Protein AF-A0A9P6XTS4-F1 (afdb_monomer_lite)

Secondary structure (DSSP, 8-state):
-B-S-HHHHHHHHHHHGGG--TT-EEEESSSHHHHTHHHH---PPTTSEEEEEEESS-HHHHHHHHHTT--EEEEEEEEE-SSS-HHHHHHHT-TTEE-

InterPro domains:
  IPR013023 Ketol-acid reductoisomerase [PTHR21371] (1-95)
  IPR013116 Ketol-acid reductoisomerase, N-terminal [PF07991] (1-96)
  IPR013116 Ketol-acid reductoisomerase, N-terminal [PS51850] (1-99)
  IPR036291 NAD(P)-binding domain superfamily [SSF51735] (1-96)

Foldseek 3Di:
DDEDDLLVCLVCQVVVQVVQDAPEEAEDQDCCCVVVCVPSVNDHDPRYWYKYKHFPDDPVVLVVQVVVVAAGEIDMDTPDDNPVCSVVVRVVPQRSYDD

Sequence (99 aa):
MNLLSDAYQKEIWPQMKPLITPGKTLYFSHGFSIVYKDQTNIVPPEGVDVVLVAPKGSGFTVRRLFQEGRGINSSFAVYQDASGKAKERTVALGIGSLL

Organism: NCBI:txid936053

pLDDT: mean 92.98, std 5.54, range [65.12, 97.56]

Structure (mmCIF, N/CA/C/O backbone):
data_AF-A0A9P6XTS4-F1
#
_entry.id   AF-A0A9P6XTS4-F1
#
loop_
_atom_site.group_PDB
_atom_site.id
_atom_site.type_symbol
_atom_site.label_atom_id
_atom_site.label_alt_id
_atom_site.label_comp_id
_atom_site.label_asym_id
_atom_site.label_entity_id
_atom_site.label_seq_id
_atom_site.pdbx_PDB_ins_code
_atom_site.Cartn_x
_atom_site.Cartn_y
_atom_site.Cartn_z
_atom_site.occupancy
_atom_site.B_iso_or_equiv
_atom_site.auth_seq_id
_atom_site.auth_comp_id
_atom_site.auth_asym_id
_atom_site.auth_atom_id
_atom_site.pdbx_PDB_model_num
ATOM 1 N N . MET A 1 1 ? -4.261 6.174 -4.104 1.00 87.94 1 MET A N 1
ATOM 2 C CA . MET A 1 1 ? -2.985 5.443 -3.947 1.00 87.94 1 MET A CA 1
ATOM 3 C C . MET A 1 1 ? -2.080 6.280 -3.068 1.00 87.94 1 MET A C 1
ATOM 5 O O . MET A 1 1 ? -1.953 7.464 -3.348 1.00 87.94 1 MET A O 1
ATOM 9 N N . ASN A 1 2 ? -1.508 5.707 -2.014 1.00 91.25 2 ASN A N 1
ATOM 10 C CA . ASN A 1 2 ? -0.565 6.390 -1.138 1.00 91.25 2 ASN A CA 1
ATOM 11 C C . ASN A 1 2 ? 0.855 5.884 -1.434 1.00 91.25 2 ASN A C 1
ATOM 13 O O . ASN A 1 2 ? 1.223 4.783 -1.033 1.00 91.25 2 ASN A O 1
ATOM 17 N N . LEU A 1 3 ? 1.602 6.670 -2.212 1.00 93.75 3 LEU A N 1
ATOM 18 C CA . LEU A 1 3 ? 2.963 6.368 -2.682 1.00 93.75 3 LEU A CA 1
ATOM 19 C C . LEU A 1 3 ? 3.998 7.356 -2.120 1.00 93.75 3 LEU A C 1
ATOM 21 O O . LEU A 1 3 ? 5.084 7.515 -2.673 1.00 93.75 3 LEU A O 1
ATOM 25 N N . LEU A 1 4 ? 3.630 8.069 -1.054 1.00 95.12 4 LEU A N 1
ATOM 26 C CA . LEU A 1 4 ? 4.514 8.993 -0.352 1.00 95.12 4 LEU A CA 1
ATOM 27 C C . LEU A 1 4 ? 5.586 8.212 0.418 1.00 95.12 4 LEU A C 1
ATOM 29 O O . LEU A 1 4 ? 5.451 7.004 0.624 1.00 95.12 4 LEU A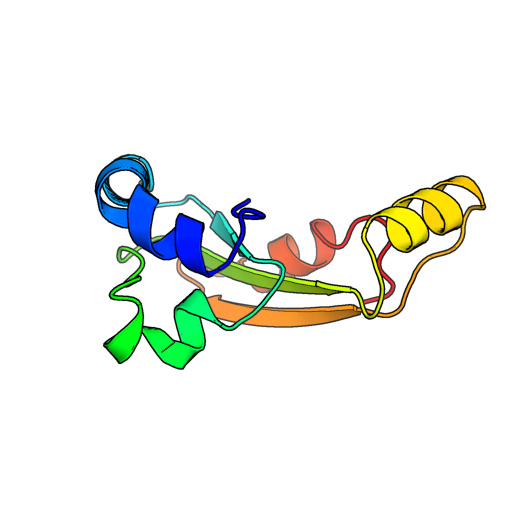 O 1
ATOM 33 N N . SER A 1 5 ? 6.633 8.896 0.883 1.00 94.88 5 SER A N 1
ATOM 34 C CA . SER A 1 5 ? 7.593 8.275 1.801 1.00 94.88 5 SER A CA 1
ATOM 35 C C . SER A 1 5 ? 6.878 7.792 3.064 1.00 94.88 5 SER A C 1
ATOM 37 O O . SER A 1 5 ? 5.988 8.477 3.564 1.00 94.88 5 SER A O 1
ATOM 39 N N . ASP A 1 6 ? 7.273 6.639 3.604 1.00 93.25 6 ASP A N 1
ATOM 40 C CA . ASP A 1 6 ? 6.610 6.040 4.774 1.00 93.25 6 ASP A CA 1
ATOM 41 C C . ASP A 1 6 ? 6.541 7.013 5.974 1.00 93.25 6 ASP A C 1
ATOM 43 O O . ASP A 1 6 ? 5.537 7.072 6.684 1.00 93.25 6 ASP A O 1
ATOM 47 N N . ALA A 1 7 ? 7.563 7.861 6.150 1.00 93.50 7 ALA A N 1
ATOM 48 C CA . ALA A 1 7 ? 7.568 8.922 7.159 1.00 93.50 7 ALA A CA 1
ATOM 49 C C . ALA A 1 7 ? 6.497 9.996 6.897 1.00 93.50 7 ALA A C 1
ATOM 51 O O . ALA A 1 7 ? 5.763 10.379 7.807 1.00 93.50 7 ALA A O 1
ATOM 52 N N . TYR A 1 8 ? 6.364 10.448 5.649 1.00 95.50 8 TYR A N 1
ATOM 53 C CA . TYR A 1 8 ? 5.389 11.476 5.301 1.00 95.50 8 TYR A CA 1
ATOM 54 C C . TYR A 1 8 ? 3.955 10.932 5.265 1.00 95.50 8 TYR A C 1
ATOM 56 O O . TYR A 1 8 ? 3.013 11.657 5.575 1.00 95.50 8 TYR A O 1
ATOM 64 N N . GLN A 1 9 ? 3.772 9.635 4.983 1.00 95.06 9 GLN A N 1
ATOM 65 C CA . GLN A 1 9 ? 2.469 8.976 5.120 1.00 95.06 9 GLN A CA 1
ATOM 66 C C . GLN A 1 9 ? 1.913 9.116 6.541 1.00 95.06 9 GLN A C 1
ATOM 68 O O . GLN A 1 9 ? 0.717 9.357 6.695 1.00 95.06 9 GLN A O 1
ATOM 73 N N . LYS A 1 10 ? 2.774 9.001 7.563 1.00 94.19 10 LYS A N 1
ATOM 74 C CA . LYS A 1 10 ? 2.412 9.223 8.970 1.00 94.19 10 LYS A CA 1
ATOM 75 C C . LYS A 1 10 ? 2.059 10.684 9.235 1.00 94.19 10 LYS A C 1
ATOM 77 O O . LYS A 1 10 ? 1.042 10.956 9.865 1.00 94.19 10 LYS A O 1
ATOM 82 N N . GLU A 1 11 ? 2.882 11.608 8.751 1.00 95.19 11 GLU A N 1
ATOM 83 C CA . GLU A 1 11 ? 2.705 13.047 8.976 1.00 95.19 11 GLU A CA 1
ATOM 84 C C . GLU A 1 11 ? 1.387 13.573 8.393 1.00 95.19 11 GLU A C 1
ATOM 86 O O . GLU A 1 11 ? 0.648 14.293 9.064 1.00 95.19 11 GLU A O 1
ATOM 91 N N . ILE A 1 12 ? 1.048 13.158 7.168 1.00 95.69 12 ILE A N 1
ATOM 92 C CA . ILE A 1 12 ? -0.155 13.627 6.473 1.00 95.69 12 ILE A CA 1
ATOM 93 C C . ILE A 1 12 ? -1.421 12.845 6.854 1.00 95.69 12 ILE A C 1
ATOM 95 O O . ILE A 1 12 ? -2.532 13.263 6.517 1.00 95.69 12 ILE A O 1
ATOM 99 N N . TRP A 1 13 ? -1.292 11.714 7.561 1.00 95.38 13 TRP A N 1
ATOM 100 C CA . TRP A 1 13 ? -2.418 10.835 7.895 1.00 95.38 13 TRP A CA 1
ATOM 101 C C . TRP A 1 13 ? -3.609 11.558 8.549 1.00 95.38 13 TRP A C 1
ATOM 103 O O . TRP A 1 13 ? -4.734 11.308 8.114 1.00 95.38 13 TRP A O 1
ATOM 113 N N . PRO A 1 14 ? -3.432 12.489 9.512 1.00 95.56 14 PRO A N 1
ATOM 114 C CA . PRO A 1 14 ? -4.555 13.209 10.120 1.00 95.56 14 PRO A CA 1
ATOM 115 C C . PRO A 1 14 ? -5.369 14.041 9.121 1.00 95.56 14 PRO A C 1
ATOM 117 O O . PRO A 1 14 ? -6.578 14.177 9.284 1.00 95.56 14 PRO A O 1
ATOM 120 N N . GLN A 1 15 ? -4.725 14.566 8.075 1.00 95.56 15 GLN A N 1
ATOM 121 C CA . GLN A 1 15 ? -5.379 15.343 7.016 1.00 95.56 15 GLN A CA 1
ATOM 122 C C . GLN A 1 15 ? -5.981 14.435 5.940 1.00 95.56 15 GLN A C 1
ATOM 124 O O . GLN A 1 15 ? -7.022 14.745 5.365 1.00 95.56 15 GLN A O 1
ATOM 129 N N . MET A 1 16 ? -5.340 13.294 5.674 1.00 94.19 16 MET A N 1
ATOM 130 C CA . MET A 1 16 ? -5.787 12.348 4.656 1.00 94.19 16 MET A CA 1
ATOM 131 C C . MET A 1 16 ? -6.950 11.471 5.139 1.00 94.19 16 MET A C 1
ATOM 133 O O . MET A 1 16 ? -7.871 11.210 4.367 1.00 94.19 16 MET A O 1
ATOM 137 N N . LYS A 1 17 ? -6.942 11.028 6.404 1.00 94.25 17 LYS A N 1
ATOM 138 C CA . LYS A 1 17 ? -7.943 10.111 6.975 1.00 94.25 17 LYS A CA 1
ATOM 139 C C . LYS A 1 17 ? -9.394 10.590 6.781 1.00 94.25 17 LYS A C 1
ATOM 141 O O . LYS A 1 17 ? -10.196 9.768 6.347 1.00 94.25 17 LYS A O 1
ATOM 146 N N . PRO A 1 18 ? -9.754 11.872 7.004 1.00 94.38 18 PRO A N 1
ATOM 147 C CA . PRO A 1 18 ? -11.115 12.369 6.769 1.00 94.38 18 PRO A CA 1
ATOM 148 C C . PRO A 1 18 ? -11.575 12.287 5.305 1.00 94.38 18 PRO A C 1
ATOM 150 O O . PRO A 1 18 ? -12.771 12.243 5.033 1.00 94.38 18 PRO A O 1
ATOM 153 N N . LEU A 1 19 ? -10.640 12.253 4.349 1.00 93.94 19 LEU A N 1
ATOM 154 C CA . LEU A 1 19 ? -10.937 12.180 2.913 1.00 93.94 19 LEU A CA 1
ATOM 155 C C . LEU A 1 19 ? -11.195 10.737 2.437 1.00 93.94 19 LEU A C 1
ATOM 157 O O . LEU A 1 19 ? -11.671 10.511 1.313 1.00 93.94 19 LEU A O 1
ATOM 161 N N . ILE A 1 20 ? -10.880 9.750 3.281 1.00 94.75 20 ILE A N 1
ATOM 162 C CA . ILE A 1 20 ? -11.067 8.321 3.027 1.00 94.75 20 ILE A CA 1
ATOM 163 C C . ILE A 1 20 ? -12.480 7.936 3.479 1.00 94.75 20 ILE A C 1
ATOM 165 O O . ILE A 1 20 ? -12.734 7.652 4.643 1.00 94.75 20 ILE A O 1
ATOM 169 N N . THR A 1 21 ? -13.413 7.956 2.531 1.00 94.44 21 THR A N 1
ATOM 170 C CA . THR A 1 21 ? -14.833 7.649 2.748 1.00 94.44 21 THR A CA 1
ATOM 171 C C . THR A 1 21 ? -15.146 6.175 2.456 1.00 94.44 21 THR A C 1
ATOM 173 O O . THR A 1 21 ? -14.458 5.583 1.617 1.00 94.44 21 THR A O 1
ATOM 176 N N . PRO A 1 22 ? -16.206 5.596 3.056 1.00 94.81 22 PRO A N 1
ATOM 177 C CA . PRO A 1 22 ? -16.635 4.224 2.780 1.00 94.81 22 PRO A CA 1
ATOM 178 C C . PRO A 1 22 ? -16.806 3.92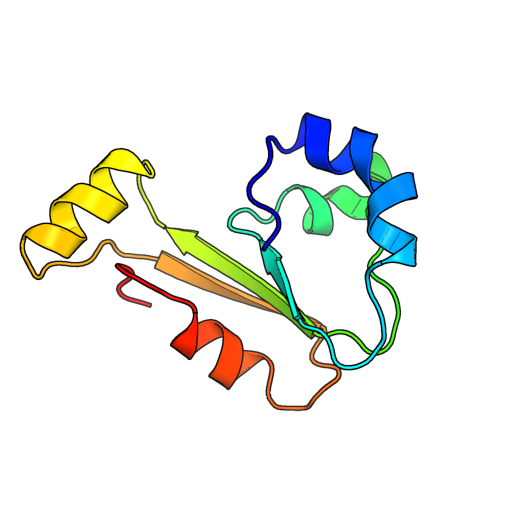0 1.284 1.00 94.81 22 PRO A C 1
ATOM 180 O O . PRO A 1 22 ? -17.152 4.796 0.488 1.00 94.81 22 PRO A O 1
ATOM 183 N N . GLY A 1 23 ? -16.528 2.674 0.899 1.00 93.00 23 GLY A N 1
ATOM 184 C CA . GLY A 1 23 ? -16.571 2.183 -0.482 1.00 93.00 23 GLY A CA 1
ATOM 185 C C . GLY A 1 23 ? -15.313 2.473 -1.312 1.00 93.00 23 GLY A C 1
ATOM 186 O O . GLY A 1 23 ? -15.139 1.877 -2.380 1.00 93.00 23 GLY A O 1
ATOM 187 N N . LYS A 1 24 ? -14.417 3.349 -0.835 1.00 94.94 24 LYS A N 1
ATOM 188 C CA . LYS A 1 24 ? -13.123 3.614 -1.481 1.00 94.94 24 LYS A CA 1
ATOM 189 C C . LYS A 1 24 ? -12.120 2.487 -1.227 1.00 94.94 24 LYS A C 1
ATOM 191 O O . LYS A 1 24 ? -12.254 1.694 -0.299 1.00 94.94 24 LYS A O 1
ATOM 196 N N . THR A 1 25 ? -11.068 2.472 -2.040 1.00 95.44 25 THR A N 1
ATOM 197 C CA . THR A 1 25 ? -9.920 1.576 -1.887 1.00 95.44 25 THR A CA 1
ATOM 198 C C . THR A 1 25 ? -8.668 2.386 -1.561 1.00 95.44 25 THR A C 1
ATOM 200 O O . THR A 1 25 ? -8.241 3.249 -2.335 1.00 95.44 25 THR A O 1
ATOM 203 N N . LEU A 1 26 ? -8.067 2.100 -0.411 1.00 95.69 26 LEU A N 1
ATOM 204 C CA . LEU A 1 26 ? -6.776 2.615 0.008 1.00 95.69 26 LEU A CA 1
ATOM 205 C C . LEU A 1 26 ? -5.677 1.657 -0.459 1.00 95.69 26 LEU A C 1
ATOM 207 O O . LEU A 1 26 ? -5.627 0.497 -0.065 1.00 95.69 26 LEU A O 1
ATOM 211 N N . TYR A 1 27 ? -4.794 2.165 -1.310 1.00 95.62 27 TYR A N 1
ATOM 212 C CA . TYR A 1 27 ? -3.718 1.400 -1.935 1.00 95.62 27 TYR A CA 1
ATOM 213 C C . TYR A 1 27 ? -2.356 1.843 -1.402 1.00 95.62 27 TYR A C 1
ATOM 215 O O . TYR A 1 27 ? -2.105 3.051 -1.357 1.00 95.62 27 TYR A O 1
ATOM 223 N N . PHE A 1 28 ? -1.469 0.883 -1.136 1.00 95.38 28 PHE A N 1
ATOM 224 C CA . PHE A 1 28 ? -0.053 1.097 -0.821 1.00 95.38 28 PHE A CA 1
ATOM 225 C C . PHE A 1 28 ? 0.862 0.279 -1.744 1.00 95.38 28 PHE A C 1
ATOM 227 O O . PHE A 1 28 ? 0.478 -0.781 -2.230 1.00 95.38 28 PHE A O 1
ATOM 234 N N . SER A 1 29 ? 2.104 0.729 -1.946 1.00 93.62 29 SER A N 1
ATOM 235 C CA . SER A 1 29 ? 3.143 -0.093 -2.593 1.00 93.62 29 SER A CA 1
ATOM 236 C C . SER A 1 29 ? 4.107 -0.764 -1.617 1.00 93.62 29 SER A C 1
ATOM 238 O O . SER A 1 29 ? 4.955 -1.554 -2.021 1.00 93.62 29 SER A O 1
ATOM 240 N N . HIS A 1 30 ? 3.992 -0.440 -0.330 1.00 94.06 30 HIS A N 1
ATOM 241 C CA . HIS A 1 30 ? 4.803 -0.997 0.740 1.00 94.06 30 HIS A CA 1
ATOM 242 C C . HIS A 1 30 ? 3.952 -1.183 2.001 1.00 94.06 30 HIS A C 1
ATOM 244 O O . HIS A 1 30 ? 3.021 -0.420 2.248 1.00 94.06 30 HIS A O 1
ATOM 250 N N . GLY A 1 31 ? 4.235 -2.231 2.777 1.00 93.44 31 GLY A N 1
ATOM 251 C CA . GLY A 1 31 ? 3.404 -2.621 3.920 1.00 93.44 31 GLY A CA 1
ATOM 252 C C . GLY A 1 31 ? 3.686 -1.847 5.208 1.00 93.44 31 GLY A C 1
ATOM 253 O O . GLY A 1 31 ? 2.919 -1.990 6.156 1.00 93.44 31 GLY A O 1
ATOM 254 N N . PHE A 1 32 ? 4.753 -1.040 5.257 1.00 94.81 32 PHE A N 1
ATOM 255 C CA . PHE A 1 32 ? 5.271 -0.424 6.486 1.00 94.81 32 PHE A CA 1
ATOM 256 C C . PHE A 1 32 ? 4.190 0.281 7.310 1.00 94.81 32 PHE A C 1
ATOM 258 O O . PHE A 1 32 ? 4.018 -0.011 8.491 1.00 94.81 32 PHE A O 1
ATOM 265 N N . SER A 1 33 ? 3.408 1.145 6.668 1.00 93.50 33 SER A N 1
ATOM 266 C CA . SER A 1 33 ? 2.368 1.940 7.323 1.00 93.50 33 SER A CA 1
ATOM 267 C C . SER A 1 33 ? 1.299 1.111 8.027 1.00 93.50 33 SER A C 1
ATOM 269 O O . SER A 1 33 ? 0.874 1.481 9.117 1.00 93.50 33 SER A O 1
ATOM 271 N N . ILE A 1 34 ? 0.889 -0.007 7.425 1.00 95.06 34 ILE A N 1
ATOM 272 C CA . ILE A 1 34 ? -0.183 -0.866 7.942 1.00 95.06 34 ILE A CA 1
ATOM 273 C C . ILE A 1 34 ? 0.356 -1.909 8.926 1.00 95.06 34 ILE A C 1
ATOM 275 O O . ILE A 1 34 ? -0.272 -2.166 9.951 1.00 95.06 34 ILE A O 1
ATOM 279 N N . VAL A 1 35 ? 1.525 -2.491 8.643 1.00 95.00 35 VAL A N 1
ATOM 280 C CA . VAL A 1 35 ? 2.154 -3.503 9.508 1.00 95.00 35 VAL A CA 1
ATOM 281 C C . VAL A 1 35 ? 2.583 -2.889 10.839 1.00 95.00 35 VAL A C 1
ATOM 283 O O . VAL A 1 35 ? 2.323 -3.468 11.888 1.00 95.00 35 VAL A O 1
ATOM 286 N N . TYR A 1 36 ? 3.169 -1.690 10.814 1.00 95.12 36 TYR A N 1
ATOM 287 C CA . TYR A 1 36 ? 3.608 -0.971 12.012 1.00 95.12 36 TYR A CA 1
ATOM 288 C C . TYR A 1 36 ? 2.586 0.071 12.477 1.00 95.12 36 TYR A C 1
ATOM 290 O O . TYR A 1 36 ? 2.970 1.108 13.017 1.00 95.12 36 TYR A O 1
ATOM 298 N N . LYS A 1 37 ? 1.284 -0.184 12.282 1.00 93.75 37 LYS A N 1
ATOM 299 C CA . LYS A 1 37 ? 0.199 0.750 12.642 1.00 93.75 37 LYS A CA 1
ATOM 300 C C . LYS A 1 37 ? 0.268 1.261 14.084 1.00 93.75 37 LYS A C 1
ATOM 302 O O . LYS A 1 37 ? -0.073 2.413 14.324 1.00 93.75 37 LYS A O 1
ATOM 307 N N . ASP A 1 38 ? 0.789 0.461 15.013 1.00 93.62 38 ASP A N 1
ATOM 308 C CA . ASP A 1 38 ? 0.949 0.848 16.422 1.00 93.62 38 ASP A CA 1
ATOM 309 C C . ASP A 1 38 ? 2.026 1.937 16.618 1.00 93.62 38 ASP A C 1
ATOM 311 O O . ASP A 1 38 ? 1.984 2.701 17.578 1.00 93.62 38 ASP A O 1
ATOM 315 N N . GLN A 1 39 ? 2.976 2.055 15.683 1.00 93.44 39 GLN A N 1
ATOM 316 C CA . GLN A 1 39 ? 4.037 3.072 15.679 1.00 93.44 39 GLN A CA 1
ATOM 317 C C . GLN A 1 39 ? 3.739 4.229 14.712 1.00 93.44 39 GLN A C 1
ATOM 319 O O . GLN A 1 39 ? 4.130 5.383 14.946 1.00 93.44 39 GLN A O 1
ATOM 324 N N . THR A 1 40 ? 3.073 3.934 13.593 1.00 92.88 40 THR A N 1
ATOM 325 C CA . THR A 1 40 ? 2.727 4.923 12.564 1.00 92.88 40 THR A CA 1
ATOM 326 C C . THR A 1 40 ? 1.421 5.650 12.868 1.00 92.88 40 THR A C 1
ATOM 328 O O . THR A 1 40 ? 1.219 6.750 12.365 1.00 92.88 40 THR A O 1
ATOM 331 N N . ASN A 1 41 ? 0.558 5.077 13.712 1.00 94.00 41 ASN A N 1
ATOM 332 C CA . ASN A 1 41 ? -0.808 5.532 13.981 1.00 94.00 41 ASN A CA 1
ATOM 333 C C . ASN A 1 41 ? -1.696 5.600 12.716 1.00 94.00 41 ASN A C 1
ATOM 335 O O . ASN A 1 41 ? -2.704 6.311 12.668 1.00 94.00 41 ASN A O 1
ATOM 339 N N . ILE A 1 42 ? -1.322 4.854 11.670 1.00 94.69 42 ILE A N 1
ATOM 340 C CA . ILE A 1 42 ? -2.079 4.748 10.423 1.00 94.69 42 ILE A CA 1
ATOM 341 C C . ILE A 1 42 ? -3.115 3.637 10.589 1.00 94.69 42 ILE A C 1
ATOM 343 O O . ILE A 1 42 ? -2.854 2.460 10.348 1.00 94.69 42 ILE A O 1
ATOM 347 N N . VAL A 1 43 ? -4.311 4.031 11.024 1.00 95.38 43 VAL A N 1
ATOM 348 C CA . VAL A 1 43 ? -5.467 3.136 11.179 1.00 95.38 43 VAL A CA 1
ATOM 349 C C . VAL A 1 43 ? -6.536 3.510 10.149 1.00 95.38 43 VAL A C 1
ATOM 351 O O . VAL A 1 43 ? -7.205 4.541 10.330 1.00 95.38 43 VAL A O 1
ATOM 354 N N . PRO A 1 44 ? -6.680 2.725 9.061 1.00 94.12 44 PRO A N 1
ATOM 355 C CA . PRO A 1 44 ? -7.709 2.932 8.047 1.00 94.12 44 PRO A CA 1
ATOM 356 C C . PRO A 1 44 ? -9.123 2.914 8.650 1.00 94.12 44 PRO A C 1
ATOM 358 O O . PRO A 1 44 ? -9.359 2.172 9.603 1.00 94.12 44 PRO A O 1
ATOM 361 N N . PRO A 1 45 ? -10.066 3.715 8.121 1.00 93.75 45 PRO A N 1
ATOM 362 C CA . PRO A 1 45 ? -11.468 3.639 8.522 1.00 93.75 45 PRO A CA 1
ATOM 363 C C . PRO A 1 45 ? -12.091 2.266 8.235 1.00 93.75 45 PRO A C 1
ATOM 365 O O . PRO A 1 45 ? -11.643 1.519 7.362 1.00 93.75 45 PRO A O 1
ATOM 368 N N . GLU A 1 46 ? -13.184 1.959 8.923 1.00 92.12 46 GLU A N 1
ATOM 369 C CA . GLU A 1 46 ? -14.045 0.844 8.534 1.00 92.12 46 GLU A CA 1
ATOM 370 C C . GLU A 1 46 ? -14.747 1.148 7.199 1.00 92.12 46 GLU A C 1
ATOM 372 O O . GLU A 1 46 ? -14.958 2.305 6.825 1.00 92.12 46 GLU A O 1
ATOM 377 N N . GLY A 1 47 ? -15.095 0.103 6.447 1.00 93.94 47 GLY A N 1
ATOM 378 C CA . GLY A 1 47 ? -15.845 0.252 5.197 1.00 93.94 47 GLY A CA 1
ATOM 379 C C . GLY A 1 47 ? -15.016 0.644 3.968 1.00 93.94 47 GLY A C 1
ATOM 380 O O . GLY A 1 47 ? -15.601 0.940 2.926 1.00 93.94 47 GLY A O 1
ATOM 381 N N . VAL A 1 48 ? -13.680 0.645 4.046 1.00 96.75 48 VAL A N 1
ATOM 382 C CA . VAL A 1 48 ? -12.794 0.796 2.873 1.00 96.75 48 VAL A CA 1
ATOM 383 C C . VAL A 1 48 ? -11.990 -0.462 2.594 1.00 96.75 48 VAL A C 1
ATOM 385 O O . VAL A 1 48 ? -11.643 -1.199 3.509 1.00 96.75 48 VAL A O 1
ATOM 388 N N . ASP A 1 49 ? -11.655 -0.710 1.335 1.00 97.56 49 ASP A N 1
ATOM 389 C CA . ASP A 1 49 ? -10.686 -1.759 1.021 1.00 97.56 49 ASP A CA 1
ATOM 390 C C . ASP A 1 49 ? -9.277 -1.240 1.315 1.00 97.56 49 ASP A C 1
ATOM 392 O O . ASP A 1 49 ? -8.962 -0.095 0.988 1.00 97.56 49 ASP A O 1
ATOM 396 N N . VAL A 1 50 ? -8.410 -2.075 1.881 1.00 97.19 50 VAL A N 1
ATOM 397 C CA . VAL A 1 50 ? -6.996 -1.748 2.101 1.00 97.19 50 VAL A CA 1
ATOM 398 C C . VAL A 1 50 ? -6.157 -2.800 1.403 1.00 97.19 50 VAL A C 1
ATOM 400 O O . VAL A 1 50 ? -6.185 -3.978 1.763 1.00 97.19 50 VAL A O 1
ATOM 403 N N . VAL A 1 51 ? -5.427 -2.364 0.383 1.00 97.12 51 VAL A N 1
ATOM 404 C CA . VAL A 1 51 ? -4.748 -3.246 -0.564 1.00 97.12 51 VAL A CA 1
ATOM 405 C C . VAL A 1 51 ? -3.320 -2.796 -0.821 1.00 97.12 51 VAL A C 1
ATOM 407 O O . VAL A 1 51 ? -2.966 -1.627 -0.637 1.00 97.12 51 VAL A O 1
ATOM 410 N N . LEU A 1 52 ? -2.498 -3.733 -1.279 1.00 95.75 52 LEU A N 1
ATOM 411 C CA . LEU A 1 52 ? -1.106 -3.487 -1.604 1.00 95.75 52 LEU A CA 1
ATOM 412 C C . LEU A 1 52 ? -0.689 -4.231 -2.870 1.00 95.75 52 LEU A C 1
ATOM 414 O O . LEU A 1 52 ? -0.995 -5.410 -3.019 1.00 95.75 52 LEU A O 1
ATOM 418 N N . VAL A 1 53 ? 0.079 -3.554 -3.727 1.00 95.94 53 VAL A N 1
ATOM 419 C CA . VAL A 1 53 ? 0.917 -4.179 -4.761 1.00 95.94 53 VAL A CA 1
ATOM 420 C C . VAL A 1 53 ? 2.334 -3.630 -4.637 1.00 95.94 53 VAL A C 1
ATOM 422 O O . VAL A 1 53 ? 2.548 -2.429 -4.766 1.00 95.94 53 VAL A O 1
ATOM 425 N N . ALA A 1 54 ? 3.305 -4.508 -4.397 1.00 94.56 54 ALA A N 1
ATOM 426 C CA . ALA A 1 54 ? 4.695 -4.156 -4.128 1.00 94.56 54 ALA A CA 1
ATOM 427 C C . ALA A 1 54 ? 5.636 -4.681 -5.232 1.00 94.56 54 ALA A C 1
ATOM 429 O O . ALA A 1 54 ? 6.025 -5.858 -5.187 1.00 94.56 54 ALA A O 1
ATOM 430 N N . PRO A 1 55 ? 6.027 -3.824 -6.196 1.00 93.38 55 PRO A N 1
ATOM 431 C CA . PRO A 1 55 ? 7.017 -4.153 -7.216 1.00 93.38 55 PRO A CA 1
ATOM 432 C C . PRO A 1 55 ? 8.399 -4.418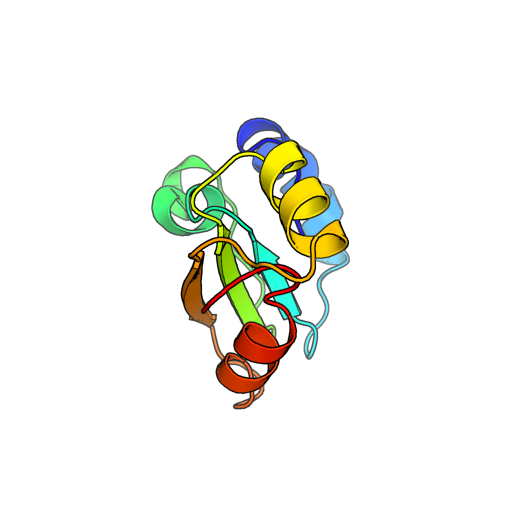 -6.637 1.00 93.38 55 PRO A C 1
ATOM 434 O O . PRO A 1 55 ? 8.879 -3.691 -5.768 1.00 93.38 55 PRO A O 1
ATOM 437 N N . LYS A 1 56 ? 9.077 -5.449 -7.150 1.00 92.25 56 LYS A N 1
ATOM 438 C CA . LYS A 1 56 ? 10.430 -5.833 -6.715 1.00 92.25 56 LYS A CA 1
ATOM 439 C C . LYS A 1 56 ? 11.516 -5.053 -7.462 1.00 92.25 56 LYS A C 1
ATOM 441 O O . LYS A 1 56 ? 12.456 -5.629 -8.001 1.00 92.25 56 LYS A O 1
ATOM 446 N N . GLY A 1 57 ? 11.375 -3.729 -7.506 1.00 89.44 57 GLY A N 1
ATOM 447 C CA . GLY A 1 57 ? 12.343 -2.821 -8.117 1.00 89.44 57 GLY A CA 1
ATOM 448 C C . GLY A 1 57 ? 11.933 -1.356 -8.008 1.00 89.44 57 GLY A C 1
ATOM 449 O O . GLY A 1 57 ? 10.846 -1.028 -7.537 1.00 89.44 57 GLY A O 1
ATOM 450 N N . SER A 1 58 ? 12.821 -0.460 -8.439 1.00 93.12 58 SER A N 1
ATOM 451 C CA . SER A 1 58 ? 12.570 0.982 -8.400 1.00 93.12 58 SER A CA 1
ATOM 452 C C . SER A 1 58 ? 11.467 1.395 -9.377 1.00 93.12 58 SER A C 1
ATOM 454 O O . SER A 1 58 ? 11.301 0.787 -10.436 1.00 93.12 58 SER A O 1
ATOM 456 N N . GLY A 1 59 ? 10.761 2.489 -9.071 1.00 91.44 59 GLY A N 1
ATOM 457 C CA . GLY A 1 59 ? 9.726 3.038 -9.957 1.00 91.44 59 GLY A CA 1
ATOM 458 C C . GLY A 1 59 ? 10.237 3.358 -11.370 1.00 91.44 59 GLY A C 1
ATOM 459 O O . GLY A 1 59 ? 9.517 3.158 -12.346 1.00 91.44 59 GLY A O 1
ATOM 460 N N . PHE A 1 60 ? 11.508 3.760 -11.496 1.00 93.75 60 PHE A N 1
ATOM 461 C CA . PHE A 1 60 ? 12.170 3.941 -12.790 1.00 93.75 60 PHE A CA 1
ATOM 462 C C . PHE A 1 60 ? 12.188 2.643 -13.611 1.00 93.75 60 PHE A C 1
ATOM 464 O O . PHE A 1 60 ? 11.802 2.637 -14.780 1.00 93.75 60 PHE A O 1
ATOM 471 N N . THR A 1 61 ? 12.576 1.526 -12.990 1.00 93.62 61 THR A N 1
ATOM 472 C CA . THR A 1 61 ? 12.601 0.212 -13.644 1.00 93.62 61 THR A CA 1
ATOM 473 C C . THR A 1 61 ? 11.199 -0.266 -14.007 1.00 93.62 61 THR A C 1
ATOM 475 O O . THR A 1 61 ? 11.024 -0.780 -15.111 1.00 93.62 61 THR A O 1
ATOM 478 N N . VAL A 1 62 ? 10.201 -0.049 -13.136 1.00 93.88 62 VAL A N 1
ATOM 479 C CA . VAL A 1 62 ? 8.793 -0.369 -13.444 1.00 93.88 62 VAL A CA 1
ATOM 480 C C . VAL A 1 62 ? 8.367 0.328 -14.734 1.00 93.88 62 VAL A C 1
ATOM 482 O O . VAL A 1 62 ? 7.868 -0.319 -15.654 1.00 93.88 62 VAL A O 1
ATOM 485 N N . ARG A 1 63 ? 8.611 1.642 -14.836 1.00 94.56 63 ARG A N 1
ATOM 486 C CA . ARG A 1 63 ? 8.212 2.418 -16.014 1.00 94.56 63 ARG A CA 1
ATOM 487 C C . ARG A 1 63 ? 8.965 1.991 -17.271 1.00 94.56 63 ARG A C 1
ATOM 489 O O . ARG A 1 63 ? 8.330 1.820 -18.308 1.00 94.56 63 ARG A O 1
ATOM 496 N N . ARG A 1 64 ? 10.286 1.818 -17.181 1.00 95.25 64 ARG A N 1
ATOM 497 C CA . ARG A 1 64 ? 11.117 1.424 -18.325 1.00 95.25 64 ARG A CA 1
ATOM 498 C C . ARG A 1 64 ? 10.681 0.073 -18.890 1.00 95.25 64 ARG A C 1
ATOM 500 O O . ARG A 1 64 ? 10.419 -0.026 -20.082 1.00 95.25 64 ARG A O 1
ATOM 507 N N . LEU A 1 65 ? 10.547 -0.945 -18.036 1.00 94.31 65 LEU A N 1
ATOM 508 C C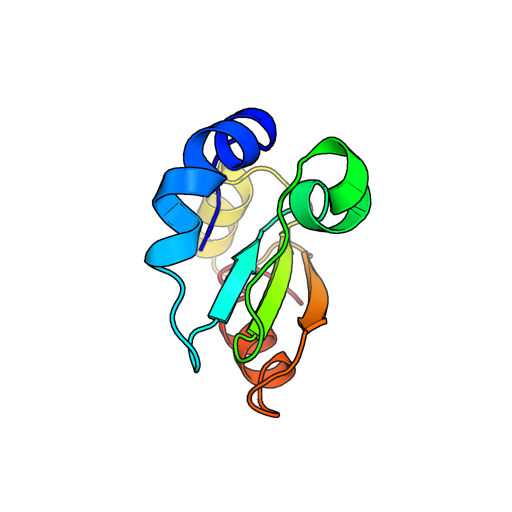A . LEU A 1 65 ? 10.131 -2.280 -18.472 1.00 94.31 65 LEU A CA 1
ATOM 509 C C . LEU A 1 65 ? 8.717 -2.264 -19.058 1.00 94.31 65 LEU A C 1
ATOM 511 O O . LEU A 1 65 ? 8.499 -2.879 -20.096 1.00 94.31 65 LEU A O 1
ATOM 515 N N . PHE A 1 66 ? 7.795 -1.499 -18.464 1.00 94.25 66 PHE A N 1
ATOM 516 C CA . PHE A 1 66 ? 6.444 -1.340 -19.005 1.00 94.25 66 PHE A CA 1
ATOM 517 C C . PHE A 1 66 ? 6.446 -0.780 -20.435 1.00 94.25 66 PHE A C 1
ATOM 519 O O . PHE A 1 66 ? 5.708 -1.266 -21.287 1.00 94.25 66 PHE A O 1
ATOM 526 N N . GLN A 1 67 ? 7.298 0.211 -20.724 1.00 94.62 67 GLN A N 1
ATOM 527 C CA . GLN A 1 67 ? 7.449 0.759 -22.080 1.00 94.62 67 GLN A CA 1
ATOM 528 C C . GLN A 1 67 ? 8.048 -0.254 -23.068 1.00 94.62 67 GLN A C 1
ATOM 530 O O . GLN A 1 67 ? 7.734 -0.202 -24.252 1.00 94.62 67 GLN A O 1
ATOM 535 N N . GLU A 1 68 ? 8.862 -1.192 -22.582 1.00 94.94 68 GLU A N 1
ATOM 536 C CA . GLU A 1 68 ? 9.425 -2.305 -23.359 1.00 94.94 68 GLU A CA 1
ATOM 537 C C . GLU A 1 68 ? 8.438 -3.482 -23.531 1.00 94.94 68 GLU A C 1
ATOM 539 O O . GLU A 1 68 ? 8.822 -4.531 -24.044 1.00 94.94 68 GLU A O 1
ATOM 544 N N . GLY A 1 69 ? 7.181 -3.352 -23.082 1.00 93.62 69 GLY A N 1
ATOM 545 C CA . GLY A 1 69 ? 6.189 -4.436 -23.120 1.00 93.62 69 GLY A CA 1
ATOM 546 C C . GLY A 1 69 ? 6.456 -5.554 -22.105 1.00 93.62 69 GLY A C 1
ATOM 547 O O . GLY A 1 69 ? 5.924 -6.656 -22.229 1.00 93.62 69 GLY A O 1
ATOM 548 N N . ARG A 1 70 ? 7.295 -5.285 -21.102 1.00 92.62 70 ARG A N 1
ATOM 549 C CA . ARG A 1 70 ? 7.680 -6.210 -20.032 1.00 92.62 70 ARG A CA 1
ATOM 550 C C . ARG A 1 70 ? 7.098 -5.743 -18.698 1.00 92.62 70 ARG A C 1
ATOM 552 O O . ARG A 1 70 ? 6.706 -4.592 -18.534 1.00 92.62 70 ARG A O 1
ATOM 559 N N . GLY A 1 71 ? 7.074 -6.634 -17.716 1.00 90.38 71 GLY A N 1
ATOM 560 C CA . GLY A 1 71 ? 6.707 -6.302 -16.341 1.00 90.38 71 GLY A CA 1
ATOM 561 C C . GLY A 1 71 ? 7.827 -6.628 -15.363 1.00 90.38 71 GLY A C 1
ATOM 562 O O . GLY A 1 71 ? 8.794 -7.312 -15.706 1.00 90.38 71 GLY A O 1
ATOM 563 N N . ILE A 1 72 ? 7.685 -6.137 -14.137 1.00 93.12 72 ILE A N 1
ATOM 564 C CA . ILE A 1 72 ? 8.499 -6.572 -13.004 1.00 93.12 72 ILE A CA 1
ATOM 565 C C . ILE A 1 72 ? 7.665 -7.458 -12.088 1.00 93.12 72 ILE A C 1
ATOM 567 O O . ILE A 1 72 ? 6.476 -7.210 -11.915 1.00 93.12 72 ILE A O 1
ATOM 571 N N . ASN A 1 73 ? 8.273 -8.472 -11.481 1.00 92.88 73 ASN A N 1
ATOM 572 C CA . ASN A 1 73 ? 7.568 -9.282 -10.494 1.00 92.88 73 ASN A CA 1
ATOM 573 C C . ASN A 1 73 ? 7.135 -8.412 -9.312 1.00 92.88 73 ASN A C 1
ATOM 575 O O . ASN A 1 73 ? 7.903 -7.573 -8.822 1.00 92.88 73 ASN A O 1
ATOM 579 N N . SER A 1 74 ? 5.921 -8.657 -8.840 1.00 93.44 74 SER A N 1
ATOM 580 C CA . SER A 1 74 ? 5.300 -7.916 -7.755 1.00 93.44 74 SER A CA 1
ATOM 581 C C . SER A 1 74 ? 4.540 -8.872 -6.855 1.00 93.44 74 SER A C 1
ATOM 583 O O . SER A 1 74 ? 3.945 -9.835 -7.312 1.00 93.44 74 SER A O 1
ATOM 585 N N . SER A 1 75 ? 4.543 -8.593 -5.558 1.00 93.94 75 SER A N 1
ATOM 586 C CA . SER A 1 75 ? 3.668 -9.289 -4.610 1.00 93.94 75 SER A CA 1
ATOM 587 C C . SER A 1 75 ? 2.455 -8.420 -4.320 1.00 93.94 75 SER A C 1
ATOM 589 O O . SER A 1 75 ? 2.621 -7.210 -4.154 1.00 93.94 75 SER A O 1
ATOM 591 N N . PHE A 1 76 ? 1.274 -9.012 -4.171 1.00 95.25 76 PHE A N 1
ATOM 592 C CA . PHE A 1 76 ? 0.087 -8.290 -3.720 1.00 95.25 76 PHE A CA 1
ATOM 593 C C . PHE A 1 76 ? -0.431 -8.809 -2.377 1.00 95.25 76 PHE A C 1
ATOM 595 O O . PHE A 1 76 ? -0.152 -9.940 -1.983 1.00 95.25 76 PHE A O 1
ATOM 602 N N . ALA A 1 77 ? -1.189 -7.970 -1.674 1.00 96.12 77 ALA A N 1
ATOM 603 C CA . ALA A 1 77 ? -1.872 -8.337 -0.4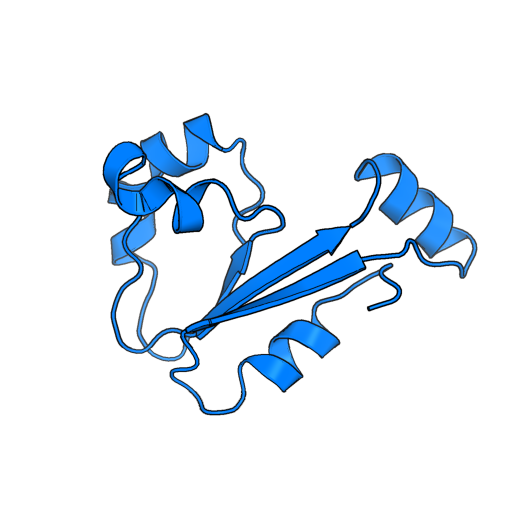42 1.00 96.12 77 ALA A CA 1
ATOM 604 C C . ALA A 1 77 ? -3.198 -7.581 -0.306 1.00 96.12 77 ALA A C 1
ATOM 606 O O . ALA A 1 77 ? -3.331 -6.438 -0.747 1.00 96.12 77 ALA A O 1
ATOM 607 N N . VAL A 1 78 ? -4.161 -8.220 0.354 1.00 96.81 78 VAL A N 1
ATOM 608 C CA . VAL A 1 78 ? -5.417 -7.606 0.790 1.00 96.81 78 VAL A CA 1
ATOM 609 C C . VAL A 1 78 ? -5.412 -7.629 2.312 1.00 96.81 78 VAL A C 1
ATOM 611 O O . VAL A 1 78 ? -5.371 -8.702 2.908 1.00 96.81 78 VAL A O 1
ATOM 614 N N . TYR A 1 79 ? -5.399 -6.452 2.931 1.00 96.56 79 TYR A N 1
ATOM 615 C CA . TYR A 1 79 ? -5.443 -6.308 4.388 1.00 96.56 79 TYR A CA 1
ATOM 616 C C . TYR A 1 79 ? -6.884 -6.180 4.895 1.00 96.56 79 TYR A C 1
ATOM 618 O O . TYR A 1 79 ? -7.237 -6.777 5.906 1.00 96.56 79 TYR A O 1
ATOM 626 N N . GLN A 1 80 ? -7.720 -5.427 4.175 1.00 96.56 80 GLN A N 1
ATOM 627 C CA . GLN A 1 80 ? -9.138 -5.245 4.479 1.00 96.56 80 GLN A CA 1
ATOM 628 C C . GLN A 1 80 ? -9.934 -5.350 3.179 1.00 96.56 80 GLN A C 1
ATOM 630 O O . GLN A 1 80 ? -9.609 -4.668 2.206 1.00 96.56 80 GLN A O 1
ATOM 635 N N . ASP A 1 81 ? -10.962 -6.195 3.171 1.00 96.75 81 ASP A N 1
ATOM 636 C CA . ASP A 1 81 ? -11.911 -6.327 2.063 1.00 96.75 81 ASP A CA 1
ATOM 637 C C . ASP A 1 81 ? -13.303 -5.928 2.552 1.00 96.75 81 ASP A C 1
ATOM 639 O O . ASP A 1 81 ? -14.045 -6.741 3.098 1.00 96.75 81 ASP A O 1
ATOM 643 N N . ALA A 1 82 ? -13.627 -4.642 2.420 1.00 96.06 82 ALA A N 1
ATOM 644 C CA . ALA A 1 82 ? -14.928 -4.110 2.816 1.00 96.06 82 ALA A CA 1
ATOM 645 C C . ALA A 1 82 ? -15.971 -4.265 1.699 1.00 96.06 82 ALA A C 1
ATOM 647 O O . ALA A 1 82 ? -17.170 -4.267 1.967 1.00 96.06 82 ALA A O 1
ATOM 648 N N . SER A 1 83 ? -15.521 -4.367 0.445 1.00 94.56 83 SER A N 1
ATOM 649 C CA . SER A 1 83 ? -16.393 -4.448 -0.728 1.00 94.56 83 SER A CA 1
ATOM 650 C C . SER A 1 83 ? -16.698 -5.875 -1.196 1.00 94.56 83 SER A C 1
ATOM 652 O O . SER A 1 83 ? -17.597 -6.056 -2.018 1.00 94.56 83 SER A O 1
ATOM 654 N N . GLY A 1 84 ? -15.934 -6.873 -0.740 1.00 95.81 84 GLY A N 1
ATOM 655 C CA . GLY A 1 84 ? -15.937 -8.236 -1.285 1.00 95.81 84 GLY A CA 1
ATOM 656 C C . GLY A 1 84 ? -15.259 -8.348 -2.657 1.00 95.81 84 GLY A C 1
ATOM 657 O O . GLY A 1 84 ? -15.331 -9.391 -3.307 1.00 95.81 84 GLY A O 1
ATOM 658 N N . LYS A 1 85 ? -14.641 -7.260 -3.136 1.00 95.31 85 LYS A N 1
ATOM 659 C CA . LYS A 1 85 ? -13.976 -7.156 -4.446 1.00 95.31 85 LYS A CA 1
ATOM 660 C C . LYS A 1 85 ? -12.539 -6.649 -4.331 1.00 95.31 85 LYS A C 1
ATOM 662 O O . LYS A 1 85 ? -11.914 -6.354 -5.355 1.00 95.31 85 LYS A O 1
ATOM 667 N N . ALA A 1 86 ? -11.984 -6.545 -3.119 1.00 95.56 86 ALA A N 1
ATOM 668 C CA . ALA A 1 86 ? -10.652 -5.979 -2.922 1.00 95.56 86 ALA A CA 1
ATOM 669 C C . ALA A 1 86 ? -9.574 -6.748 -3.697 1.00 95.56 86 ALA A C 1
ATOM 671 O O . ALA A 1 86 ? -8.700 -6.126 -4.301 1.00 95.56 86 ALA A O 1
ATOM 672 N N . LYS A 1 87 ? -9.651 -8.085 -3.754 1.00 94.69 87 LYS A N 1
ATOM 673 C CA . LYS A 1 87 ? -8.679 -8.906 -4.495 1.00 94.69 87 LYS A CA 1
ATOM 674 C C . LYS A 1 87 ? -8.692 -8.612 -5.997 1.00 94.69 87 LYS A C 1
ATOM 676 O O . LYS A 1 87 ? -7.636 -8.350 -6.563 1.00 94.69 87 LYS A O 1
ATOM 681 N N . GLU A 1 88 ? -9.866 -8.615 -6.625 1.00 94.25 88 GLU A N 1
ATOM 682 C CA . GLU A 1 88 ? -10.022 -8.317 -8.058 1.00 94.25 88 GLU A CA 1
ATOM 683 C C . GLU A 1 88 ? -9.486 -6.917 -8.386 1.00 94.25 88 GLU A C 1
ATOM 685 O O . GLU A 1 88 ? -8.672 -6.752 -9.295 1.00 94.25 88 GLU A O 1
ATOM 690 N N . ARG A 1 89 ? -9.857 -5.921 -7.569 1.00 92.62 89 ARG A N 1
ATOM 691 C CA . ARG A 1 89 ? -9.348 -4.548 -7.685 1.00 92.62 89 ARG A CA 1
ATOM 692 C C . ARG A 1 89 ? -7.830 -4.494 -7.555 1.00 92.62 89 ARG A C 1
ATOM 694 O O . ARG A 1 89 ? -7.177 -3.833 -8.352 1.00 92.62 89 ARG A O 1
ATOM 701 N N . THR A 1 90 ? -7.261 -5.193 -6.577 1.00 94.50 90 THR A N 1
ATOM 702 C CA . THR A 1 90 ? -5.807 -5.225 -6.356 1.00 94.50 90 THR A CA 1
ATOM 703 C C . THR A 1 90 ? -5.079 -5.778 -7.572 1.00 94.50 90 THR A C 1
ATOM 705 O O . THR A 1 90 ? -4.091 -5.191 -8.007 1.00 94.50 90 THR A O 1
ATOM 708 N N . VAL A 1 91 ? -5.593 -6.871 -8.145 1.00 91.81 91 VAL A N 1
ATOM 709 C CA . VAL A 1 91 ? -4.997 -7.494 -9.328 1.00 91.81 91 VAL A CA 1
ATOM 710 C C . VAL A 1 91 ? -5.065 -6.560 -10.537 1.00 91.81 91 VAL A C 1
ATOM 712 O O . VAL A 1 91 ? -4.064 -6.364 -11.221 1.00 91.81 91 VAL A O 1
ATOM 715 N N . ALA A 1 92 ? -6.203 -5.896 -10.750 1.00 91.00 92 ALA A N 1
ATOM 716 C CA . ALA A 1 92 ? -6.356 -4.914 -11.824 1.00 91.00 92 ALA A CA 1
ATOM 717 C C . ALA A 1 92 ? -5.431 -3.686 -11.668 1.00 91.00 92 ALA A C 1
ATOM 719 O O . ALA A 1 92 ? -5.018 -3.090 -12.661 1.00 91.00 92 ALA A O 1
ATOM 720 N N . LEU A 1 93 ? -5.086 -3.306 -10.433 1.00 88.94 93 LEU A N 1
ATOM 721 C CA . LEU A 1 93 ? -4.225 -2.156 -10.136 1.00 88.94 93 LEU A CA 1
ATOM 722 C C . LEU A 1 93 ? -2.719 -2.432 -10.304 1.00 88.94 93 LEU A C 1
ATOM 724 O O . LEU A 1 93 ? -1.935 -1.483 -10.247 1.00 88.94 93 LEU A O 1
ATOM 728 N N . GLY A 1 94 ? -2.294 -3.683 -10.516 1.00 83.81 94 GLY A N 1
ATOM 729 C CA . GLY A 1 94 ? -0.887 -4.076 -10.689 1.00 83.81 94 GLY A CA 1
ATOM 730 C C . GLY A 1 94 ? -0.261 -3.638 -12.018 1.00 83.81 94 GLY A C 1
ATOM 731 O O . GLY A 1 9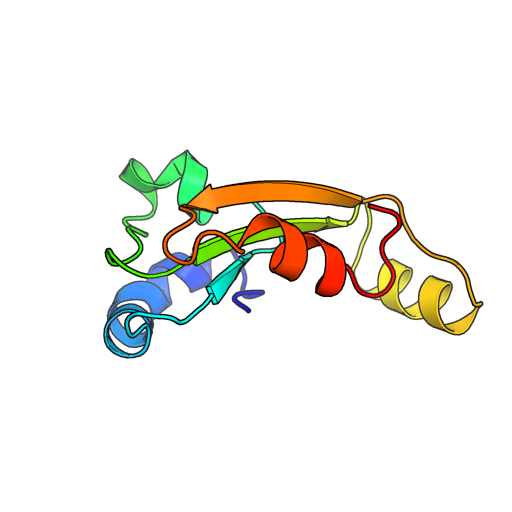4 ? 0.229 -4.459 -12.787 1.00 83.81 94 GLY A O 1
ATOM 732 N N . ILE A 1 95 ? -0.258 -2.339 -12.311 1.00 77.94 95 ILE A N 1
ATOM 733 C CA . ILE A 1 95 ? 0.253 -1.787 -13.572 1.00 77.94 95 ILE A CA 1
ATOM 734 C C . ILE A 1 95 ? 1.767 -2.019 -13.684 1.00 77.94 95 ILE A C 1
ATOM 736 O O . ILE A 1 95 ? 2.521 -1.756 -12.745 1.00 77.94 95 ILE A O 1
ATOM 740 N N . GLY A 1 96 ? 2.221 -2.518 -14.841 1.00 68.25 96 GLY A N 1
ATOM 741 C CA . GLY A 1 96 ? 3.638 -2.837 -15.089 1.00 68.25 96 GLY A CA 1
ATOM 742 C C . GLY A 1 96 ? 4.195 -3.942 -14.192 1.00 68.25 96 GLY A C 1
ATOM 743 O O . GLY A 1 96 ? 5.407 -4.156 -14.151 1.00 68.25 96 GLY A O 1
ATOM 744 N N . SER A 1 97 ? 3.306 -4.634 -13.481 1.00 75.94 97 SER A N 1
ATOM 745 C CA . SER A 1 97 ? 3.622 -5.692 -12.544 1.00 75.94 97 SER A CA 1
ATOM 746 C C . SER A 1 97 ? 3.172 -7.042 -13.087 1.00 75.94 97 SER A C 1
ATOM 748 O O . SER A 1 97 ? 2.078 -7.172 -13.626 1.00 75.94 97 SER A O 1
ATOM 750 N N . LEU A 1 98 ? 4.016 -8.048 -12.904 1.00 65.12 98 LEU A N 1
ATOM 751 C CA . LEU A 1 98 ? 3.655 -9.456 -12.990 1.00 65.12 98 LEU A CA 1
ATOM 752 C C . LEU A 1 98 ? 3.285 -9.875 -11.565 1.00 65.12 98 LEU A C 1
ATOM 754 O O . LEU A 1 98 ? 4.167 -9.971 -10.707 1.00 65.12 98 LEU A O 1
ATOM 758 N N . LEU A 1 99 ? 1.979 -9.961 -11.307 1.00 67.94 99 LEU A N 1
ATOM 759 C CA . LEU A 1 99 ? 1.394 -10.273 -10.000 1.00 67.94 99 LEU A CA 1
ATOM 760 C C . LEU A 1 99 ? 1.358 -11.773 -9.704 1.00 67.94 99 LEU A C 1
ATOM 762 O O . LEU A 1 99 ? 1.182 -12.552 -10.667 1.00 67.94 99 LEU A O 1
#

Radius of gyration: 13.9 Å; chains: 1; bounding box: 29×26×40 Å